Protein AF-A0A2V5YKQ7-F1 (afdb_monomer)

Structure (mmCIF, N/CA/C/O backbone):
data_AF-A0A2V5YKQ7-F1
#
_entry.id   AF-A0A2V5YKQ7-F1
#
loop_
_atom_site.group_PDB
_atom_site.id
_atom_site.type_symbol
_atom_site.label_atom_id
_atom_site.label_alt_id
_atom_site.label_comp_id
_atom_site.label_asym_id
_atom_site.label_entity_id
_atom_site.label_seq_id
_atom_site.pdbx_PDB_ins_code
_atom_site.Cartn_x
_atom_site.Cartn_y
_atom_site.Cartn_z
_atom_site.occupancy
_atom_site.B_iso_or_equiv
_atom_site.auth_seq_id
_atom_site.auth_comp_id
_atom_site.auth_asym_id
_atom_site.auth_atom_id
_atom_site.pdbx_PDB_model_num
ATOM 1 N N . MET A 1 1 ? -20.513 -2.226 1.161 1.00 45.44 1 MET A N 1
ATOM 2 C CA . MET A 1 1 ? -20.155 -2.389 2.584 1.00 45.44 1 MET A CA 1
ATOM 3 C C . MET A 1 1 ? -20.267 -1.038 3.262 1.00 45.44 1 MET A C 1
ATOM 5 O O . MET A 1 1 ? -19.562 -0.116 2.873 1.00 45.44 1 MET A O 1
ATOM 9 N N . THR A 1 2 ? -21.192 -0.893 4.203 1.00 53.44 2 THR A N 1
ATOM 10 C CA . THR A 1 2 ? -21.314 0.305 5.042 1.00 53.44 2 THR A CA 1
ATOM 11 C C . THR A 1 2 ? -20.204 0.244 6.090 1.00 53.44 2 THR A C 1
ATOM 13 O O . THR A 1 2 ? -20.085 -0.766 6.779 1.00 53.44 2 THR A O 1
ATOM 16 N N . ALA A 1 3 ? -19.353 1.266 6.185 1.00 68.06 3 ALA A N 1
ATOM 17 C CA . ALA A 1 3 ? -18.287 1.287 7.185 1.00 68.06 3 ALA A CA 1
ATOM 18 C C . ALA A 1 3 ? -18.894 1.244 8.600 1.00 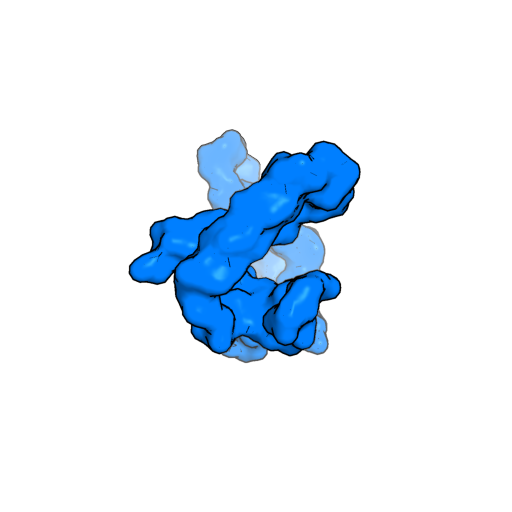68.06 3 ALA A C 1
ATOM 20 O O . ALA A 1 3 ? -19.776 2.044 8.913 1.00 68.06 3 ALA A O 1
ATOM 21 N N . VAL A 1 4 ? -18.439 0.314 9.449 1.00 85.12 4 VAL A N 1
ATOM 22 C CA . VAL A 1 4 ? -18.945 0.191 10.831 1.00 85.12 4 VAL A CA 1
ATOM 23 C C . VAL A 1 4 ? -18.631 1.440 11.653 1.00 85.12 4 VAL A C 1
ATOM 25 O O . VAL A 1 4 ? -19.498 1.950 12.372 1.00 85.12 4 VAL A O 1
ATOM 28 N N . LEU A 1 5 ? -17.430 1.991 11.467 1.00 89.38 5 LEU A N 1
ATOM 29 C CA . LEU A 1 5 ? -17.019 3.264 12.048 1.00 89.38 5 LEU A CA 1
ATOM 30 C C . LEU A 1 5 ? -17.350 4.426 11.106 1.00 89.38 5 LEU A C 1
ATOM 32 O O . LEU A 1 5 ? -17.074 4.387 9.907 1.00 89.38 5 LEU A O 1
ATOM 36 N N . THR A 1 6 ? -17.903 5.492 11.672 1.00 91.50 6 THR A N 1
ATOM 37 C CA . THR A 1 6 ? -18.062 6.780 10.990 1.00 91.50 6 THR A CA 1
ATOM 38 C C . THR A 1 6 ? -16.721 7.506 10.867 1.00 91.50 6 THR A C 1
ATOM 40 O O . THR A 1 6 ? -15.754 7.216 11.572 1.00 91.50 6 THR A O 1
ATOM 43 N N . GLN A 1 7 ? -16.674 8.533 10.016 1.00 91.12 7 GLN A N 1
ATOM 44 C CA . GLN A 1 7 ? -15.509 9.418 9.895 1.00 91.12 7 GLN A CA 1
ATOM 45 C C . GLN A 1 7 ? -15.133 10.102 11.219 1.00 91.12 7 GLN A C 1
ATOM 47 O O . GLN A 1 7 ? -13.954 10.313 11.496 1.00 91.12 7 GLN A O 1
ATOM 52 N N . LEU A 1 8 ? -16.122 10.442 12.051 1.00 92.94 8 LEU A N 1
ATOM 53 C CA . LEU A 1 8 ? -15.880 11.012 13.375 1.00 92.94 8 LEU A CA 1
ATOM 54 C C . LEU A 1 8 ? -15.195 9.998 14.299 1.00 92.94 8 LEU A C 1
ATOM 56 O O . LEU A 1 8 ? -14.187 10.313 14.922 1.00 92.94 8 LEU A O 1
ATOM 60 N N . GLU A 1 9 ? -15.724 8.780 14.366 1.00 93.44 9 GLU A N 1
ATOM 61 C CA . GLU A 1 9 ? -15.190 7.716 15.221 1.00 93.44 9 GLU A CA 1
ATOM 62 C C . GLU A 1 9 ? -13.789 7.288 14.798 1.00 93.44 9 GLU A C 1
ATOM 64 O O . GLU A 1 9 ? -12.946 7.069 15.660 1.00 93.44 9 GLU A O 1
ATOM 69 N N . LEU A 1 10 ? -13.500 7.261 13.495 1.00 91.94 10 LEU A N 1
ATOM 70 C CA . LEU A 1 10 ? -12.140 7.048 13.000 1.00 91.94 10 LEU A CA 1
ATOM 71 C C . LEU A 1 10 ? -11.186 8.137 13.498 1.00 91.94 10 LEU A C 1
ATOM 73 O O . LEU A 1 10 ? -10.116 7.818 14.005 1.00 91.94 10 LEU A O 1
ATOM 77 N N . LYS A 1 11 ? -11.571 9.419 13.420 1.00 92.62 11 LYS A N 1
ATOM 78 C CA . LYS A 1 11 ? -10.743 10.524 13.937 1.00 92.62 11 LYS A CA 1
ATOM 79 C C . LYS A 1 11 ? -10.495 10.408 15.442 1.00 92.62 11 LYS A C 1
ATOM 81 O O . LYS A 1 11 ? -9.372 10.626 15.887 1.00 92.62 11 LYS A O 1
ATOM 86 N N . LEU A 1 12 ? -11.522 10.056 16.215 1.00 94.31 1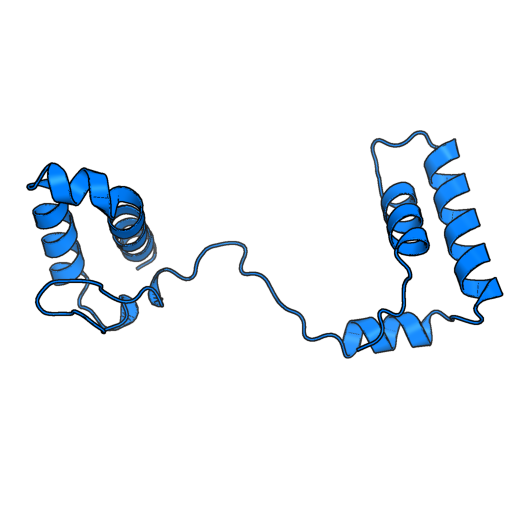2 LEU A N 1
ATOM 87 C CA . LEU A 1 12 ? -11.401 9.869 17.664 1.00 94.31 12 LEU A CA 1
ATOM 88 C C . LEU A 1 12 ? -10.511 8.668 18.011 1.00 94.31 12 LEU A C 1
ATOM 90 O O . LEU A 1 12 ? -9.681 8.773 18.911 1.00 94.31 12 LEU A O 1
ATOM 94 N N . LEU A 1 13 ? -10.632 7.568 17.263 1.00 92.81 13 LEU A N 1
ATOM 95 C CA . LEU A 1 13 ? -9.768 6.398 17.392 1.00 92.81 13 LEU A CA 1
ATOM 96 C C . LEU A 1 13 ? -8.308 6.741 17.064 1.00 92.81 13 LEU A C 1
ATOM 98 O O . LEU A 1 13 ? -7.416 6.382 17.824 1.00 92.81 13 LEU A O 1
ATOM 102 N N . TYR A 1 14 ? -8.055 7.483 15.981 1.00 92.00 14 TYR A N 1
ATOM 103 C CA . TYR A 1 14 ? -6.704 7.944 15.646 1.00 92.00 14 TYR A CA 1
ATOM 104 C C . TYR A 1 14 ? -6.106 8.824 16.743 1.00 92.00 14 TYR A C 1
ATOM 106 O O . TYR A 1 14 ? -4.950 8.629 17.105 1.00 92.00 14 TYR A O 1
ATOM 114 N N . LEU A 1 15 ? -6.887 9.753 17.302 1.00 92.19 15 LEU A N 1
ATOM 115 C CA . LEU A 1 15 ? -6.431 10.598 18.404 1.00 92.19 15 LEU A CA 1
ATOM 116 C C . LEU A 1 15 ? -6.095 9.769 19.651 1.00 92.19 15 LEU A C 1
ATOM 118 O O . LEU A 1 15 ? -5.055 9.983 20.264 1.00 92.19 15 LEU A O 1
ATOM 122 N N . ALA A 1 16 ? -6.937 8.790 19.990 1.00 92.88 16 ALA A N 1
ATOM 123 C CA . ALA A 1 16 ? -6.726 7.901 21.132 1.00 92.88 16 ALA A CA 1
ATOM 124 C C . ALA A 1 16 ? -5.495 6.985 20.979 1.00 92.88 16 ALA A C 1
ATOM 126 O O . ALA A 1 16 ? -4.945 6.521 21.974 1.00 92.88 16 ALA A O 1
ATOM 127 N N . LEU A 1 17 ? -5.061 6.713 19.746 1.00 93.31 17 LEU A N 1
ATOM 128 C CA . LEU A 1 17 ? -3.893 5.877 19.451 1.00 93.31 17 LEU A CA 1
ATOM 129 C C . LEU A 1 17 ? -2.622 6.690 19.160 1.00 93.31 17 LEU A C 1
ATOM 131 O O . LEU A 1 17 ? -1.547 6.107 18.996 1.00 93.31 17 LEU A O 1
ATOM 135 N N . ASN A 1 18 ? -2.719 8.020 19.088 1.00 92.38 18 ASN A N 1
ATOM 136 C CA . ASN A 1 18 ? -1.581 8.876 18.792 1.00 92.38 18 ASN A CA 1
ATOM 137 C C . ASN A 1 18 ? -0.674 9.027 20.024 1.00 92.38 18 ASN A C 1
ATOM 139 O O . ASN A 1 18 ? -1.042 9.665 21.007 1.00 92.38 18 ASN A O 1
ATOM 143 N N . ARG A 1 19 ? 0.544 8.480 19.943 1.00 88.69 19 ARG A N 1
ATOM 144 C CA . ARG A 1 19 ? 1.553 8.551 21.015 1.00 88.69 19 ARG A CA 1
ATOM 145 C C . ARG A 1 19 ? 2.124 9.953 21.233 1.00 88.69 19 ARG A C 1
ATOM 147 O O . ARG A 1 19 ? 2.716 10.195 22.278 1.00 88.69 19 ARG A O 1
ATOM 154 N N . GLU A 1 20 ? 1.969 10.842 20.258 1.00 92.62 20 GLU A N 1
ATOM 155 C CA . GLU A 1 20 ? 2.444 12.228 20.318 1.00 92.62 20 GLU A CA 1
ATOM 156 C C . GLU A 1 20 ? 1.376 13.194 20.857 1.00 92.62 20 GLU A C 1
ATOM 158 O O . GLU A 1 20 ? 1.679 14.354 21.127 1.00 92.62 20 GLU A O 1
ATOM 163 N N . ALA A 1 21 ? 0.128 12.738 21.018 1.00 89.88 21 ALA A N 1
ATOM 164 C CA . ALA A 1 21 ? -0.950 13.561 21.557 1.00 89.88 21 ALA A CA 1
ATOM 165 C C . ALA A 1 21 ? -0.794 13.777 23.069 1.00 89.88 21 ALA A C 1
ATOM 167 O O . ALA A 1 21 ? -0.244 12.938 23.790 1.00 89.88 21 ALA A O 1
ATOM 168 N N . ALA A 1 22 ? -1.325 14.893 23.576 1.00 93.31 22 ALA A N 1
ATOM 169 C CA . ALA A 1 22 ? -1.294 15.146 25.010 1.00 93.31 22 ALA A CA 1
ATOM 170 C C . ALA A 1 22 ?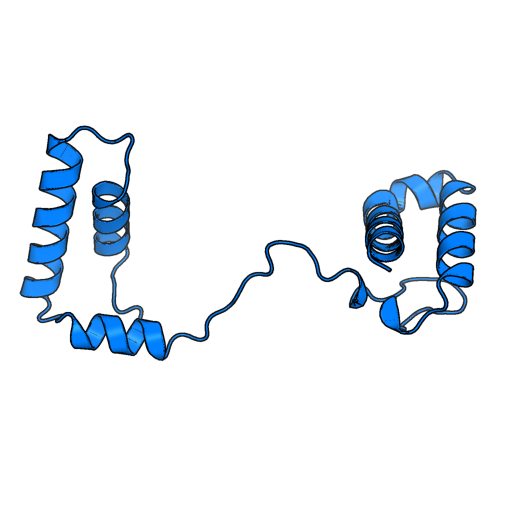 -2.135 14.087 25.763 1.00 93.31 22 ALA A C 1
ATOM 172 O O . ALA A 1 22 ? -3.195 13.684 25.272 1.00 93.31 22 ALA A O 1
ATOM 173 N N . PRO A 1 23 ? -1.759 13.668 26.990 1.00 89.19 23 PRO A N 1
ATOM 174 C CA . PRO A 1 23 ? -2.488 12.625 27.727 1.00 89.19 23 PRO A CA 1
ATOM 175 C C . PRO A 1 23 ? -3.991 12.906 27.915 1.00 89.19 23 PRO A C 1
ATOM 177 O O . PRO A 1 23 ? -4.819 11.990 27.887 1.00 89.19 23 PRO A O 1
ATOM 180 N N . GLY A 1 24 ? -4.360 14.183 28.068 1.00 91.25 24 GLY A N 1
ATOM 181 C CA . GLY A 1 24 ? -5.758 14.613 28.156 1.00 91.25 24 GLY A CA 1
ATOM 182 C C . GLY A 1 24 ? -6.524 14.463 26.839 1.00 91.25 24 GLY A C 1
ATOM 183 O O . GLY A 1 24 ? -7.711 14.150 26.853 1.00 91.25 24 GLY A O 1
ATOM 184 N N . GLU A 1 25 ? -5.859 14.626 25.695 1.00 91.25 25 GLU A N 1
ATOM 185 C CA . GLU A 1 25 ? -6.461 14.444 24.371 1.00 91.25 25 GLU A CA 1
ATOM 186 C C . GLU A 1 25 ? -6.670 12.969 24.045 1.00 91.25 25 GLU A C 1
ATOM 188 O O . GLU A 1 25 ? -7.736 12.608 23.552 1.00 91.25 25 GLU A O 1
ATOM 193 N N . VAL A 1 26 ? -5.703 12.116 24.396 1.00 93.62 26 VAL A N 1
ATOM 194 C CA . VAL A 1 26 ? -5.827 10.655 24.281 1.00 93.62 26 VAL A CA 1
ATOM 195 C C . VAL A 1 26 ? -7.037 10.163 25.078 1.00 93.62 26 VAL A C 1
ATOM 197 O O . VAL A 1 26 ? -7.915 9.488 24.536 1.00 93.62 26 VAL A O 1
ATOM 200 N N . SER A 1 27 ? -7.123 10.565 26.350 1.00 93.50 27 SER A N 1
ATOM 201 C CA . SER A 1 27 ? -8.216 10.171 27.249 1.00 93.50 27 SER A CA 1
ATOM 202 C C . SER A 1 27 ? -9.575 10.682 26.755 1.00 93.50 27 SER A C 1
ATOM 204 O O . SER A 1 27 ? -10.533 9.913 26.662 1.00 93.50 27 SER A O 1
ATOM 206 N N . ASN A 1 28 ? -9.654 11.958 26.360 1.00 94.62 28 ASN A N 1
ATOM 207 C CA . ASN A 1 28 ? -10.879 12.552 25.819 1.00 94.62 28 ASN A CA 1
ATOM 208 C C . ASN A 1 28 ? -11.300 11.911 24.489 1.00 94.62 28 ASN A C 1
ATOM 210 O O . ASN A 1 28 ? -12.492 11.705 24.253 1.00 94.62 28 ASN A O 1
ATOM 214 N N . GLY A 1 29 ? -10.338 11.597 23.617 1.00 93.31 29 GLY A N 1
ATOM 215 C CA . GLY A 1 29 ? -10.568 10.911 22.350 1.00 93.31 29 GLY A CA 1
ATOM 216 C C . GLY A 1 29 ? -11.161 9.523 22.568 1.00 93.31 29 GLY A C 1
ATOM 217 O O . GLY A 1 29 ? -12.207 9.208 21.998 1.00 93.31 29 GLY A O 1
ATOM 218 N N . ALA A 1 30 ? -10.560 8.736 23.464 1.00 94.88 30 ALA A N 1
ATOM 219 C CA . ALA A 1 30 ? -11.037 7.403 23.818 1.00 94.88 30 ALA A CA 1
ATOM 220 C C . ALA A 1 30 ? -12.448 7.438 24.429 1.00 94.88 30 ALA A C 1
ATOM 222 O O . ALA A 1 30 ? -13.322 6.670 24.024 1.00 94.88 30 ALA A O 1
ATOM 223 N N . GLN A 1 31 ? -12.704 8.366 25.356 1.00 96.44 31 GLN A N 1
ATOM 224 C CA . GLN A 1 31 ? -14.016 8.501 25.988 1.00 96.44 31 GLN A CA 1
ATOM 225 C C . GLN A 1 31 ? -15.105 8.853 24.967 1.00 96.44 31 GLN A C 1
ATOM 227 O O . GLN A 1 31 ? -16.138 8.182 24.912 1.00 96.44 31 GLN A O 1
ATOM 232 N N . LYS A 1 32 ? -14.866 9.862 24.120 1.00 96.00 32 LYS A N 1
ATOM 233 C CA . LYS A 1 32 ? -15.821 10.282 23.082 1.00 96.00 32 LYS A CA 1
ATOM 234 C C . LYS A 1 32 ? -16.043 9.201 22.027 1.00 96.00 32 LYS A C 1
ATOM 236 O O . LYS A 1 32 ? -17.157 9.065 21.526 1.00 96.00 32 LYS A O 1
ATOM 241 N N . PHE A 1 33 ? -15.008 8.426 21.700 1.00 95.38 33 PHE A N 1
ATOM 242 C CA . PHE A 1 33 ? -15.124 7.281 20.800 1.00 95.38 33 PHE A CA 1
ATOM 243 C C . PHE A 1 33 ? -16.092 6.237 21.367 1.00 95.38 33 PHE A C 1
ATOM 245 O O . PHE A 1 33 ? -17.071 5.887 20.711 1.00 95.38 33 PHE A O 1
ATOM 252 N N . VAL A 1 34 ? -15.879 5.808 22.616 1.00 94.44 34 VAL A N 1
ATOM 253 C CA . VAL A 1 34 ? -16.745 4.825 23.286 1.00 94.44 34 VAL A CA 1
ATOM 254 C C . VAL A 1 34 ? -18.175 5.348 23.443 1.00 94.44 34 VAL A C 1
ATOM 256 O O . VAL A 1 34 ? -19.129 4.600 23.233 1.00 94.44 34 VAL A O 1
ATOM 259 N N . GLU A 1 35 ? -18.349 6.626 23.782 1.00 96.00 35 GLU A N 1
ATOM 260 C CA . GLU A 1 35 ? -19.675 7.239 23.892 1.00 96.00 35 GLU A CA 1
ATOM 261 C C . GLU A 1 35 ? -20.421 7.248 22.547 1.00 96.00 35 GLU A C 1
ATOM 263 O O . GLU A 1 35 ? -21.603 6.902 22.501 1.00 96.00 35 GLU A O 1
ATOM 268 N N . SER A 1 36 ? -19.731 7.580 21.447 1.00 95.00 36 SER A N 1
ATOM 269 C CA . SER A 1 36 ? -20.304 7.556 20.094 1.00 95.00 36 SER A CA 1
ATOM 270 C C . SER A 1 36 ? -20.785 6.157 19.706 1.00 95.00 36 SER A C 1
ATOM 272 O O . SER A 1 36 ? -21.926 5.999 19.263 1.00 95.00 36 SER A O 1
ATOM 274 N N . LEU A 1 37 ? -19.957 5.134 19.948 1.00 93.75 37 LEU A N 1
ATOM 275 C CA . LEU A 1 37 ? -20.310 3.741 19.667 1.00 93.75 37 LEU A CA 1
ATOM 276 C C . LEU A 1 37 ? -21.532 3.295 20.474 1.00 93.75 37 LEU A C 1
ATOM 278 O O . LEU A 1 37 ? -22.491 2.774 19.904 1.00 93.75 37 LEU A O 1
ATOM 282 N N . ARG A 1 38 ? -21.548 3.577 21.785 1.00 93.25 38 ARG A N 1
ATOM 283 C CA . ARG A 1 38 ? -22.683 3.252 22.665 1.00 93.25 38 ARG A CA 1
ATOM 284 C C . ARG A 1 38 ? -23.969 3.932 22.215 1.00 93.25 38 ARG A C 1
ATOM 286 O O . ARG A 1 38 ? -25.008 3.283 22.167 1.00 93.25 38 ARG A O 1
ATOM 293 N N . ARG A 1 39 ? -23.906 5.214 21.842 1.00 94.56 39 ARG A N 1
ATOM 294 C CA . ARG A 1 39 ? -25.070 5.970 21.351 1.00 94.56 39 ARG A CA 1
ATOM 295 C C . ARG A 1 39 ? -25.658 5.361 20.080 1.00 94.56 39 ARG A C 1
ATOM 297 O O . ARG A 1 39 ? -26.865 5.422 19.875 1.00 94.56 39 ARG A O 1
ATOM 304 N N . ARG A 1 40 ? -24.811 4.771 19.237 1.00 93.50 40 ARG A N 1
ATOM 305 C CA . ARG A 1 40 ? -25.221 4.064 18.019 1.00 93.50 40 ARG A CA 1
ATOM 306 C C . ARG A 1 40 ? -25.583 2.594 18.242 1.00 93.50 40 ARG A C 1
ATOM 308 O O . ARG A 1 40 ? -25.966 1.937 17.278 1.00 93.50 40 ARG A O 1
ATOM 315 N N . GLY A 1 41 ? -25.437 2.075 19.461 1.00 91.62 41 GLY A N 1
ATOM 316 C CA . GLY A 1 41 ? -25.626 0.656 19.757 1.00 91.62 41 GLY A CA 1
ATOM 317 C C . GLY A 1 41 ? -24.628 -0.250 19.033 1.00 91.62 41 GLY A C 1
ATOM 318 O O . GLY A 1 41 ? -24.981 -1.375 18.703 1.00 91.62 41 GLY A O 1
ATOM 319 N N . VAL A 1 42 ? -23.420 0.249 18.743 1.00 91.56 42 VAL A N 1
ATOM 320 C CA . VAL A 1 42 ? -22.340 -0.539 18.134 1.00 91.56 42 VAL A CA 1
ATOM 321 C C . VAL A 1 42 ? -21.522 -1.192 19.242 1.00 91.56 42 VAL A C 1
ATOM 323 O O . VAL A 1 42 ? -20.906 -0.494 20.052 1.00 91.56 42 VAL A O 1
ATOM 326 N N . ASP A 1 43 ? -21.503 -2.520 19.273 1.00 88.56 43 ASP A N 1
ATOM 327 C CA . ASP A 1 43 ? -20.695 -3.306 20.203 1.00 88.56 43 ASP A CA 1
ATOM 328 C C . ASP A 1 43 ? -19.362 -3.784 19.590 1.00 88.56 43 ASP A C 1
ATOM 330 O O . ASP A 1 43 ? -19.081 -3.620 18.398 1.00 88.56 43 ASP A O 1
ATOM 334 N N . ALA A 1 44 ? -18.505 -4.365 20.434 1.00 84.38 44 ALA A N 1
ATOM 335 C CA . ALA A 1 44 ? -17.196 -4.864 20.018 1.00 84.38 44 ALA A CA 1
ATOM 336 C C . ALA A 1 44 ? -17.288 -6.033 19.020 1.00 84.38 44 ALA A C 1
ATOM 338 O O . ALA A 1 44 ? -16.441 -6.134 18.135 1.00 84.38 44 ALA A O 1
ATOM 339 N N . ILE A 1 45 ? -18.323 -6.874 19.120 1.00 85.12 45 ILE A N 1
ATOM 340 C CA . ILE A 1 45 ? -18.521 -8.041 18.248 1.00 85.12 45 ILE A CA 1
ATOM 341 C C . ILE A 1 45 ? -18.853 -7.575 16.828 1.00 85.12 45 ILE A C 1
ATOM 343 O O . ILE A 1 45 ? -18.361 -8.136 15.850 1.00 85.12 45 ILE A O 1
ATOM 347 N N . GLN A 1 46 ? -19.663 -6.526 16.689 1.00 85.31 46 GLN A N 1
ATOM 348 C CA . GLN A 1 46 ? -19.984 -5.920 15.398 1.00 85.31 46 GLN A CA 1
ATOM 349 C C . GLN A 1 46 ? -18.752 -5.295 14.737 1.00 85.31 46 GLN A C 1
ATOM 351 O O . GLN A 1 46 ? -18.597 -5.392 13.518 1.00 85.31 46 GLN A O 1
ATOM 356 N N . ILE A 1 47 ? -17.867 -4.679 15.526 1.00 84.25 47 ILE A N 1
ATOM 357 C CA . ILE A 1 47 ? -16.592 -4.142 15.033 1.00 84.25 47 ILE A CA 1
ATOM 358 C C . ILE A 1 47 ? -15.680 -5.280 14.573 1.00 84.25 47 ILE A C 1
ATOM 360 O O . ILE A 1 47 ? -15.162 -5.222 13.461 1.00 84.25 47 ILE A O 1
ATOM 364 N N . GLU A 1 48 ? -15.516 -6.319 15.392 1.00 82.44 48 GLU A N 1
ATOM 365 C CA . GLU A 1 48 ? -14.687 -7.482 15.070 1.00 82.44 48 GLU A CA 1
ATOM 366 C C . GLU A 1 48 ? -15.160 -8.161 13.784 1.00 82.44 48 GLU A C 1
ATOM 368 O O . GLU A 1 48 ? -14.376 -8.298 12.851 1.00 82.44 48 GLU A O 1
ATOM 373 N N . ARG A 1 49 ? -16.457 -8.477 13.674 1.00 83.38 49 ARG A N 1
ATOM 374 C CA . ARG A 1 49 ? -17.032 -9.086 12.464 1.00 83.38 49 ARG A CA 1
ATOM 375 C C . ARG A 1 49 ? -16.782 -8.246 11.222 1.00 83.38 49 ARG A C 1
ATOM 377 O O . ARG A 1 49 ? -16.360 -8.781 10.205 1.00 83.38 49 ARG A O 1
ATOM 384 N N . ALA A 1 50 ? -16.978 -6.934 11.301 1.00 79.56 50 ALA A N 1
ATOM 385 C CA . ALA A 1 50 ? -16.739 -6.069 10.154 1.00 79.56 50 ALA A CA 1
ATOM 386 C C . ALA A 1 50 ? -15.261 -5.949 9.771 1.00 79.56 50 ALA A C 1
ATOM 388 O O . ALA A 1 50 ? -14.960 -5.757 8.596 1.00 79.56 50 ALA A O 1
ATOM 389 N N . LEU A 1 51 ? -14.342 -6.065 10.732 1.00 73.75 51 LEU A N 1
ATOM 390 C CA . LEU A 1 51 ? -12.908 -6.129 10.455 1.00 73.75 51 LEU A CA 1
ATOM 391 C C . LEU A 1 51 ? -12.490 -7.498 9.901 1.00 73.75 51 LEU A C 1
ATOM 393 O O . LEU A 1 51 ? -11.604 -7.551 9.054 1.00 73.75 51 LEU A O 1
ATOM 397 N N . SER A 1 52 ? -13.127 -8.585 10.342 1.00 72.38 52 SER A N 1
ATOM 398 C CA . SER A 1 52 ? -12.882 -9.947 9.851 1.00 72.38 52 SER A CA 1
ATOM 399 C C . SER A 1 52 ? -13.463 -10.198 8.457 1.00 72.38 52 SER A C 1
ATOM 401 O O . SER A 1 52 ? -12.880 -10.945 7.678 1.00 72.38 52 SER A O 1
ATOM 403 N N . GLU A 1 53 ? -14.604 -9.586 8.137 1.00 69.50 53 GLU A N 1
ATOM 404 C CA . GLU A 1 53 ? -15.269 -9.690 6.831 1.00 69.50 53 GLU A CA 1
ATOM 405 C C . GLU A 1 53 ? -14.754 -8.659 5.820 1.00 69.50 53 GLU A C 1
ATOM 407 O O . GLU A 1 53 ? -14.979 -8.800 4.614 1.00 69.50 53 GLU A O 1
ATOM 412 N N . ALA A 1 54 ? -14.041 -7.625 6.280 1.00 62.22 54 ALA A N 1
ATOM 413 C CA . ALA A 1 54 ? -13.321 -6.743 5.381 1.00 62.22 54 ALA A CA 1
ATOM 414 C C . ALA A 1 54 ? -12.228 -7.564 4.680 1.00 62.22 54 ALA A C 1
ATOM 416 O O . ALA A 1 54 ? -11.381 -8.151 5.359 1.00 62.22 54 ALA A O 1
ATOM 417 N N . PRO A 1 55 ? -12.190 -7.607 3.334 1.00 57.50 55 PRO A N 1
ATOM 418 C CA . PRO A 1 55 ? -11.050 -8.191 2.655 1.00 57.50 55 PRO A CA 1
ATOM 419 C C . PRO A 1 55 ? -9.816 -7.440 3.147 1.00 57.50 55 PRO A C 1
ATOM 421 O O . PRO A 1 55 ? -9.730 -6.219 2.993 1.00 57.50 55 PRO A O 1
ATOM 424 N N . LEU A 1 56 ? -8.884 -8.161 3.773 1.00 53.31 56 LEU A N 1
ATOM 425 C CA . LEU A 1 56 ? -7.559 -7.646 4.076 1.00 53.31 56 LEU A CA 1
ATOM 426 C C . LEU A 1 56 ? 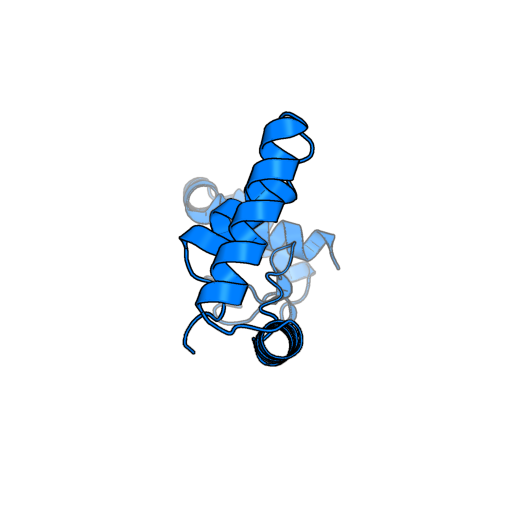-6.925 -7.283 2.734 1.00 53.31 56 LEU A C 1
ATOM 428 O O . LEU A 1 56 ? -6.289 -8.109 2.083 1.00 53.31 56 LEU A O 1
ATOM 432 N N . ILE A 1 57 ? -7.125 -6.045 2.287 1.00 55.06 57 ILE A N 1
ATOM 433 C CA . ILE A 1 57 ? -6.342 -5.467 1.206 1.00 55.06 57 ILE A CA 1
ATOM 434 C C . ILE A 1 57 ? -4.972 -5.232 1.829 1.00 55.06 57 ILE A C 1
ATOM 436 O O . ILE A 1 57 ? -4.652 -4.139 2.296 1.00 55.06 57 ILE A O 1
ATOM 440 N N . VAL A 1 58 ? -4.180 -6.302 1.903 1.00 55.47 58 VAL A N 1
ATOM 441 C CA . VAL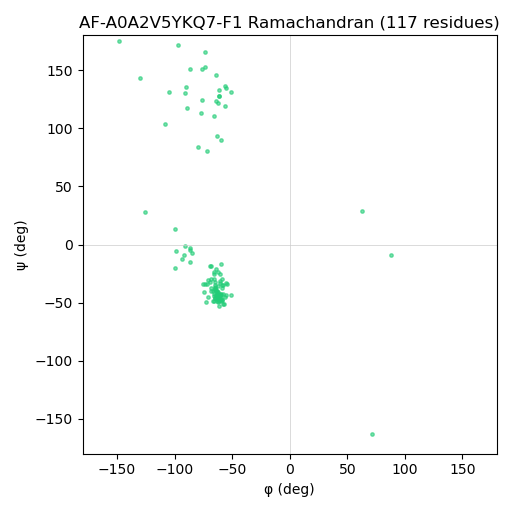 A 1 58 ? -2.762 -6.230 2.218 1.00 55.47 58 VAL A CA 1
ATOM 442 C C . VAL A 1 58 ? -2.158 -5.445 1.071 1.00 55.47 58 VAL A C 1
ATOM 444 O O . VAL A 1 58 ? -1.878 -5.986 0.005 1.00 55.47 58 VAL A O 1
ATOM 447 N N . LYS A 1 59 ? -2.038 -4.132 1.253 1.00 55.09 59 LYS A N 1
ATOM 448 C CA . LYS A 1 59 ? -1.280 -3.296 0.337 1.00 55.09 59 LYS A CA 1
ATOM 449 C C . LYS A 1 59 ? 0.166 -3.765 0.501 1.00 55.09 59 LYS A C 1
ATOM 451 O O . LYS A 1 59 ? 0.707 -3.604 1.598 1.00 55.09 59 LYS A O 1
ATOM 456 N N . PRO A 1 60 ? 0.769 -4.428 -0.497 1.00 56.34 60 PRO A N 1
ATOM 457 C CA . PRO A 1 60 ? 2.106 -4.955 -0.316 1.00 56.34 60 PRO A CA 1
ATOM 458 C C . PRO A 1 60 ? 3.040 -3.773 -0.031 1.00 56.34 60 PRO A C 1
ATOM 460 O O . PRO A 1 60 ? 3.031 -2.770 -0.744 1.00 56.34 60 PRO A O 1
ATOM 463 N N . LEU A 1 61 ? 3.806 -3.871 1.061 1.00 60.91 61 LEU A N 1
ATOM 464 C CA . LEU A 1 61 ? 4.760 -2.844 1.509 1.00 60.91 61 LEU A CA 1
ATOM 465 C C . LEU A 1 61 ? 5.844 -2.553 0.456 1.00 60.91 61 LEU A C 1
ATOM 467 O O . LEU A 1 61 ? 6.521 -1.532 0.535 1.00 60.91 61 LEU A O 1
ATOM 471 N N . LYS A 1 62 ? 6.008 -3.450 -0.523 1.00 63.62 62 LYS A N 1
ATOM 472 C CA . LYS A 1 62 ? 6.894 -3.308 -1.676 1.00 63.62 62 LYS A CA 1
ATOM 473 C C . LYS A 1 62 ? 6.114 -3.623 -2.958 1.00 63.62 62 LYS A C 1
ATOM 475 O O . LYS A 1 62 ? 5.288 -4.535 -2.925 1.00 63.62 62 LYS A O 1
ATOM 480 N N . PRO A 1 63 ? 6.363 -2.915 -4.072 1.00 75.44 63 PRO A N 1
ATOM 481 C CA . PRO A 1 63 ? 5.817 -3.304 -5.367 1.00 75.44 63 PRO A CA 1
ATOM 482 C C . PRO A 1 63 ? 6.230 -4.740 -5.713 1.00 75.44 63 PRO A C 1
ATOM 484 O O . PRO A 1 63 ? 7.386 -5.117 -5.518 1.00 75.44 63 PRO A O 1
ATOM 487 N N . ASP A 1 64 ? 5.292 -5.538 -6.221 1.00 82.56 64 ASP A N 1
ATOM 488 C CA . ASP A 1 64 ? 5.593 -6.852 -6.797 1.00 82.56 64 ASP A CA 1
ATOM 489 C C . ASP A 1 64 ? 6.128 -6.645 -8.220 1.00 82.56 64 ASP A C 1
ATOM 491 O O . ASP A 1 64 ? 5.377 -6.672 -9.198 1.00 82.56 64 ASP A O 1
ATOM 495 N N . TYR A 1 65 ? 7.432 -6.371 -8.326 1.00 85.56 65 TYR A N 1
ATOM 496 C CA . TYR A 1 65 ? 8.079 -6.079 -9.607 1.00 85.56 65 TYR A CA 1
ATOM 497 C C . TYR A 1 65 ? 8.043 -7.273 -10.575 1.00 85.56 65 TYR A C 1
ATOM 499 O O . TYR A 1 65 ? 8.115 -7.078 -11.786 1.00 85.56 65 TYR A O 1
ATOM 507 N N . GLY A 1 66 ? 7.861 -8.503 -10.078 1.00 84.38 66 GLY A N 1
ATOM 508 C CA . GLY A 1 66 ? 7.734 -9.697 -10.920 1.00 84.38 66 GLY A CA 1
ATOM 509 C C . GLY A 1 66 ? 6.471 -9.696 -11.784 1.00 84.38 66 GLY A C 1
ATOM 510 O O . GLY A 1 66 ? 6.468 -10.284 -12.866 1.00 84.38 66 GLY A O 1
ATOM 511 N N . ARG A 1 67 ? 5.419 -8.987 -11.350 1.00 89.88 67 ARG A N 1
ATOM 512 C CA . ARG A 1 67 ? 4.159 -8.813 -12.096 1.00 89.88 67 ARG A CA 1
ATOM 513 C C . ARG A 1 67 ? 4.171 -7.640 -13.071 1.00 89.88 67 ARG A C 1
ATOM 515 O O . ARG A 1 67 ? 3.200 -7.455 -13.805 1.00 89.88 67 ARG A O 1
ATOM 522 N N . THR A 1 68 ? 5.237 -6.846 -13.092 1.00 90.62 68 THR A N 1
ATOM 523 C CA . THR A 1 68 ? 5.378 -5.755 -14.055 1.00 90.62 68 THR A CA 1
ATOM 524 C C . THR A 1 68 ? 5.382 -6.322 -15.476 1.00 90.62 68 THR A C 1
ATOM 526 O O . THR A 1 68 ? 6.053 -7.309 -15.768 1.00 90.62 68 THR A O 1
ATOM 529 N N . VAL A 1 69 ? 4.605 -5.715 -16.373 1.00 93.75 69 VAL A N 1
ATOM 530 C CA . VAL A 1 69 ? 4.482 -6.167 -17.765 1.00 93.75 69 VAL A CA 1
ATOM 531 C C . VAL A 1 69 ? 5.515 -5.456 -18.626 1.00 93.75 69 VAL A C 1
ATOM 533 O O . VAL A 1 69 ? 5.603 -4.231 -18.615 1.00 93.75 69 VAL A O 1
ATOM 536 N N . MET A 1 70 ? 6.267 -6.215 -19.418 1.00 94.75 70 MET A N 1
ATOM 537 C CA . MET A 1 70 ? 7.225 -5.677 -20.372 1.00 94.75 70 MET A CA 1
ATOM 538 C C . MET A 1 70 ? 6.520 -4.832 -21.438 1.00 94.75 70 MET A C 1
ATOM 54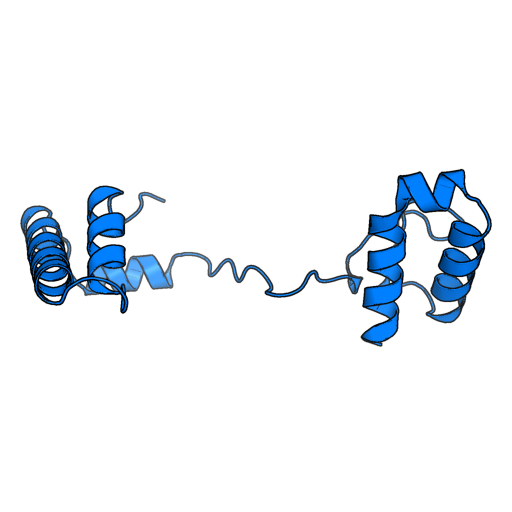0 O O . MET A 1 70 ? 5.655 -5.322 -22.166 1.00 94.75 70 MET A O 1
ATOM 544 N N . ILE A 1 71 ? 6.897 -3.560 -21.558 1.00 92.69 71 ILE A N 1
ATOM 545 C CA . ILE A 1 71 ? 6.188 -2.597 -22.418 1.00 92.69 71 ILE A CA 1
ATOM 546 C C . ILE A 1 71 ? 6.776 -2.466 -23.832 1.00 92.69 71 ILE A C 1
ATOM 548 O O . ILE A 1 71 ? 6.112 -1.928 -24.724 1.00 92.69 71 ILE A O 1
ATOM 552 N N . TRP A 1 72 ? 7.974 -3.005 -24.084 1.00 88.81 72 TRP A N 1
ATOM 553 C CA . TRP A 1 72 ? 8.634 -2.943 -25.393 1.00 88.81 72 TRP A CA 1
ATOM 554 C C . TRP A 1 72 ? 9.510 -4.160 -25.704 1.00 88.81 72 TRP A C 1
ATOM 556 O O . TRP A 1 72 ? 9.728 -5.042 -24.877 1.00 88.81 72 TRP A O 1
ATOM 566 N N . GLY A 1 73 ? 10.046 -4.179 -26.926 1.00 88.12 73 GLY A N 1
ATOM 567 C CA . GLY A 1 73 ? 11.008 -5.179 -27.375 1.00 88.12 73 GLY A CA 1
ATOM 568 C C . GLY A 1 73 ? 10.397 -6.564 -27.588 1.00 88.12 73 GLY A C 1
ATOM 569 O O . GLY A 1 73 ? 9.183 -6.730 -27.701 1.00 88.12 73 GLY A O 1
ATOM 570 N N . ARG A 1 74 ? 11.273 -7.571 -27.651 1.00 90.19 74 ARG A N 1
ATOM 571 C CA . ARG A 1 74 ? 10.920 -8.964 -27.972 1.00 90.19 74 ARG A CA 1
ATOM 572 C C . ARG A 1 74 ? 9.932 -9.592 -26.983 1.00 90.19 74 ARG A C 1
ATOM 574 O O . ARG A 1 74 ? 9.141 -10.439 -27.381 1.00 90.19 74 ARG A O 1
ATOM 581 N N . HIS A 1 75 ? 9.984 -9.185 -25.717 1.00 93.44 75 HIS A N 1
ATOM 582 C CA . HIS A 1 75 ? 9.186 -9.770 -24.633 1.00 93.44 75 HIS A CA 1
ATOM 583 C C . HIS A 1 75 ? 7.945 -8.945 -24.277 1.00 93.44 75 HIS A C 1
ATOM 585 O O . HIS A 1 75 ? 7.336 -9.179 -23.237 1.00 93.44 75 HIS A O 1
ATOM 591 N N . LYS A 1 76 ? 7.558 -7.979 -25.123 1.00 93.75 76 LYS A N 1
ATOM 592 C CA . LYS A 1 76 ? 6.401 -7.109 -24.887 1.00 93.75 76 LYS A CA 1
ATOM 593 C C . LYS A 1 76 ? 5.141 -7.917 -24.542 1.00 93.75 76 LYS A C 1
ATOM 595 O O . LYS A 1 76 ? 4.785 -8.852 -25.253 1.00 93.75 76 LYS A O 1
ATOM 600 N N . GLY A 1 77 ? 4.457 -7.517 -23.472 1.00 93.12 77 GLY A N 1
ATOM 601 C CA . GLY A 1 77 ? 3.233 -8.150 -22.975 1.00 93.12 77 GLY A CA 1
ATOM 602 C C . GLY A 1 77 ? 3.456 -9.309 -21.999 1.00 93.12 77 GLY A C 1
ATOM 603 O O . GLY A 1 77 ? 2.491 -9.757 -21.390 1.00 93.12 77 GLY A O 1
ATOM 604 N N . ARG A 1 78 ? 4.697 -9.776 -21.810 1.00 94.75 78 ARG A N 1
ATOM 605 C CA . ARG A 1 78 ? 5.036 -10.775 -20.784 1.00 94.75 78 ARG A CA 1
ATOM 606 C C . ARG A 1 78 ? 5.331 -10.106 -19.446 1.00 94.75 78 ARG A C 1
ATOM 608 O O . ARG A 1 78 ? 5.813 -8.974 -19.426 1.00 94.75 78 ARG A O 1
ATOM 615 N N . ILE A 1 79 ? 5.072 -10.804 -18.344 1.00 95.62 79 ILE A N 1
ATOM 616 C CA . ILE A 1 79 ? 5.483 -10.348 -17.010 1.00 95.62 79 ILE A CA 1
ATOM 617 C C . ILE A 1 79 ? 6.985 -10.572 -16.808 1.00 95.62 79 ILE A C 1
ATOM 619 O O . ILE A 1 79 ? 7.551 -11.492 -17.397 1.00 95.62 79 ILE A O 1
ATOM 623 N N . LEU A 1 80 ? 7.641 -9.745 -15.987 1.00 94.44 80 LEU A N 1
ATOM 624 C CA . LEU A 1 80 ? 9.091 -9.845 -15.768 1.00 94.44 80 LEU A CA 1
ATOM 625 C C . LEU A 1 80 ? 9.510 -11.216 -15.221 1.00 94.44 80 LEU A C 1
ATOM 627 O O . LEU A 1 80 ? 10.551 -11.725 -15.628 1.00 94.44 80 LEU A O 1
ATOM 631 N N . ALA A 1 81 ? 8.678 -11.837 -14.379 1.00 94.12 81 ALA A N 1
ATOM 632 C CA . ALA A 1 81 ? 8.928 -13.172 -13.834 1.00 94.12 81 ALA A CA 1
ATOM 633 C C . ALA A 1 81 ? 9.038 -14.282 -14.898 1.00 94.12 81 ALA A C 1
ATOM 635 O O . ALA A 1 81 ? 9.725 -15.275 -14.668 1.00 94.12 81 ALA A O 1
ATOM 636 N N . ASP A 1 82 ? 8.425 -14.098 -16.072 1.00 95.19 82 ASP A N 1
ATOM 637 C CA . ASP A 1 82 ? 8.455 -15.068 -17.176 1.00 95.19 82 ASP A CA 1
ATOM 638 C C . ASP A 1 82 ? 9.626 -14.832 -18.147 1.00 95.19 82 ASP A C 1
ATOM 640 O O . ASP A 1 82 ? 9.777 -15.543 -19.148 1.00 95.19 82 ASP A O 1
ATOM 644 N N . ILE A 1 83 ? 10.437 -13.797 -17.910 1.00 94.06 83 ILE A N 1
ATOM 645 C CA . ILE A 1 83 ? 11.528 -13.399 -18.797 1.00 94.06 83 ILE A CA 1
ATOM 646 C C . ILE A 1 83 ? 12.861 -13.829 -18.172 1.00 94.06 83 ILE A C 1
ATOM 648 O O . ILE A 1 83 ? 13.122 -13.525 -17.008 1.00 94.06 83 ILE A O 1
ATOM 652 N N . PRO A 1 84 ? 13.758 -14.486 -18.933 1.00 94.62 84 PRO A N 1
ATOM 653 C CA . PRO A 1 84 ? 15.078 -14.845 -18.429 1.00 94.62 84 PRO A CA 1
ATOM 654 C C . PRO A 1 84 ? 15.846 -13.619 -17.893 1.00 94.62 84 PRO A C 1
ATOM 656 O O . PRO A 1 84 ? 15.940 -12.612 -18.604 1.00 94.62 84 PRO A O 1
ATOM 659 N N . PRO A 1 85 ? 16.494 -13.696 -16.711 1.00 94.25 85 PRO A N 1
ATOM 660 C CA . PRO A 1 85 ? 17.213 -12.560 -16.121 1.00 94.25 85 PRO A CA 1
ATOM 661 C C . PRO A 1 85 ? 18.274 -11.941 -17.041 1.00 94.25 85 PRO A C 1
ATOM 663 O O . PRO A 1 85 ? 18.487 -10.731 -17.033 1.00 94.25 85 PRO A O 1
ATOM 666 N N . ARG A 1 86 ? 18.923 -12.760 -17.879 1.00 94.38 86 ARG A N 1
ATOM 667 C CA . ARG A 1 86 ? 19.893 -12.295 -18.882 1.00 94.38 86 ARG A CA 1
ATOM 668 C C . ARG A 1 86 ? 19.267 -11.322 -19.887 1.00 94.38 86 ARG A C 1
ATOM 670 O O . ARG A 1 86 ? 19.872 -10.305 -20.208 1.00 94.38 86 ARG A O 1
ATOM 677 N N . ASP A 1 87 ? 18.062 -11.616 -20.363 1.00 93.69 87 ASP A N 1
ATOM 678 C CA . ASP A 1 87 ? 17.373 -10.783 -21.351 1.00 93.69 87 ASP A CA 1
ATOM 679 C C . ASP A 1 87 ? 16.885 -9.469 -20.734 1.00 93.69 87 ASP A C 1
ATOM 681 O O . ASP A 1 87 ? 16.915 -8.422 -21.385 1.00 93.69 87 ASP A O 1
ATOM 685 N N . LEU A 1 88 ? 16.482 -9.505 -19.462 1.00 94.31 88 LEU A N 1
ATOM 686 C CA . LEU A 1 88 ? 16.130 -8.309 -18.698 1.00 94.31 88 LEU A CA 1
ATOM 687 C C . LEU A 1 88 ? 17.338 -7.383 -18.512 1.00 94.31 88 LEU A C 1
ATOM 689 O O . LEU A 1 88 ? 17.215 -6.183 -18.753 1.00 94.31 88 LEU A O 1
ATOM 693 N N . ARG A 1 89 ? 18.516 -7.931 -18.178 1.00 94.94 89 ARG A N 1
ATOM 694 C CA . ARG A 1 89 ? 19.769 -7.156 -18.077 1.00 94.94 89 ARG A CA 1
ATOM 695 C C . ARG A 1 89 ? 20.119 -6.479 -19.403 1.00 94.94 89 ARG A C 1
ATOM 697 O O . ARG A 1 89 ? 20.303 -5.266 -19.428 1.00 94.94 89 ARG A O 1
ATOM 704 N N . ASN A 1 90 ? 20.078 -7.223 -20.510 1.00 94.56 90 ASN A N 1
ATOM 705 C CA . ASN A 1 90 ? 20.306 -6.664 -21.848 1.00 94.56 90 ASN A CA 1
ATOM 706 C C . ASN A 1 90 ? 19.297 -5.552 -22.191 1.00 94.56 90 ASN A C 1
ATOM 708 O O . ASN A 1 90 ? 19.646 -4.558 -22.825 1.00 94.56 90 ASN A O 1
ATOM 712 N N . THR A 1 91 ? 18.036 -5.711 -21.775 1.00 93.44 91 THR A N 1
ATOM 713 C CA . THR A 1 91 ? 16.980 -4.715 -22.013 1.00 93.44 91 THR A CA 1
ATOM 714 C C . THR A 1 91 ? 17.256 -3.416 -21.259 1.00 93.44 91 THR A C 1
ATOM 716 O O . THR A 1 91 ? 17.084 -2.338 -21.827 1.00 93.44 91 THR A O 1
ATOM 719 N N . VAL A 1 92 ? 17.702 -3.507 -20.005 1.00 94.56 92 VAL A N 1
ATOM 720 C CA . VAL A 1 92 ? 18.093 -2.349 -19.187 1.00 94.56 92 VAL A CA 1
ATOM 721 C C . VAL A 1 92 ? 19.319 -1.650 -19.772 1.00 94.56 92 VAL A C 1
ATOM 723 O O . VAL A 1 92 ? 19.305 -0.429 -19.922 1.00 94.56 92 VAL A O 1
ATOM 726 N N . GLU A 1 93 ? 20.355 -2.403 -20.152 1.00 95.19 93 GLU A N 1
ATOM 727 C CA . GLU A 1 93 ? 21.562 -1.853 -20.783 1.00 95.19 93 GLU A CA 1
ATOM 728 C C . GLU A 1 93 ? 21.227 -1.103 -22.074 1.00 95.19 93 GLU A C 1
ATOM 730 O O . GLU A 1 93 ? 21.617 0.055 -22.246 1.00 95.19 93 GLU A O 1
ATOM 735 N N . TRP A 1 94 ? 20.423 -1.718 -22.947 1.00 94.19 94 TRP A N 1
ATOM 736 C CA . TRP A 1 94 ? 19.930 -1.059 -24.151 1.00 94.19 94 TRP A CA 1
ATOM 737 C C . TRP A 1 94 ? 19.122 0.204 -23.815 1.00 94.19 94 TRP A C 1
ATOM 739 O O . TRP A 1 94 ? 19.388 1.267 -24.376 1.00 94.19 94 TRP A O 1
ATOM 749 N N . ALA A 1 95 ? 18.176 0.132 -22.876 1.00 93.00 95 ALA A N 1
ATOM 750 C CA . ALA A 1 95 ? 17.326 1.270 -22.532 1.00 93.00 95 ALA A CA 1
ATOM 751 C C . ALA A 1 95 ? 18.130 2.455 -21.968 1.00 93.00 95 ALA A C 1
ATOM 753 O O . ALA A 1 95 ? 17.823 3.605 -22.280 1.00 93.00 95 ALA A O 1
ATOM 754 N N . ARG A 1 96 ? 19.191 2.186 -21.193 1.00 93.50 96 ARG A N 1
ATOM 755 C CA . ARG A 1 96 ? 20.127 3.206 -20.689 1.00 93.50 96 ARG A CA 1
ATOM 756 C C . ARG A 1 96 ? 21.013 3.787 -21.791 1.00 93.50 96 ARG A C 1
ATOM 758 O O . ARG A 1 96 ? 21.370 4.960 -21.715 1.00 93.50 96 ARG A O 1
ATOM 765 N N . SER A 1 97 ? 21.338 3.001 -22.819 1.00 94.62 97 SER A N 1
ATOM 766 C CA . SER A 1 97 ? 22.148 3.464 -23.955 1.00 94.62 97 SER A CA 1
ATOM 767 C C . SER A 1 97 ? 21.434 4.496 -24.841 1.00 94.62 97 SER A C 1
ATOM 769 O O . SER A 1 97 ? 22.093 5.229 -25.575 1.00 94.62 97 SER A O 1
ATOM 771 N N . VAL A 1 98 ? 20.101 4.597 -24.753 1.00 94.25 98 VAL A N 1
ATOM 772 C CA . VAL A 1 98 ? 19.285 5.548 -25.522 1.00 94.25 98 VAL A CA 1
ATOM 773 C C . VAL A 1 98 ? 18.760 6.660 -24.592 1.00 94.25 98 VAL A C 1
ATOM 775 O O . VAL A 1 98 ? 17.789 6.434 -23.866 1.00 94.25 98 VAL A O 1
ATOM 778 N N . PRO A 1 99 ? 19.321 7.890 -24.613 1.00 91.69 99 PRO A N 1
ATOM 779 C CA . PRO A 1 99 ? 19.009 8.938 -23.627 1.00 91.69 99 PRO A CA 1
ATOM 780 C C . PRO A 1 99 ? 17.535 9.361 -23.550 1.00 91.69 99 PRO A C 1
ATOM 782 O O . PRO A 1 99 ? 17.055 9.811 -22.508 1.00 91.69 99 PRO A O 1
ATOM 785 N N . GLU A 1 100 ? 16.799 9.261 -24.657 1.00 93.69 100 GLU A N 1
ATOM 786 C CA . GLU A 1 100 ? 15.361 9.539 -24.678 1.00 93.69 100 GLU A CA 1
ATOM 787 C C . GLU A 1 100 ? 14.566 8.453 -23.944 1.00 93.69 100 GLU A C 1
ATOM 789 O O . GLU A 1 100 ? 13.723 8.771 -23.107 1.00 93.69 100 GLU A O 1
ATOM 794 N N . VAL A 1 101 ? 14.880 7.181 -24.202 1.00 90.44 101 VAL A N 1
ATOM 795 C CA . VAL A 1 101 ? 14.245 6.025 -23.553 1.00 90.44 101 VAL A CA 1
ATOM 796 C C . VAL A 1 101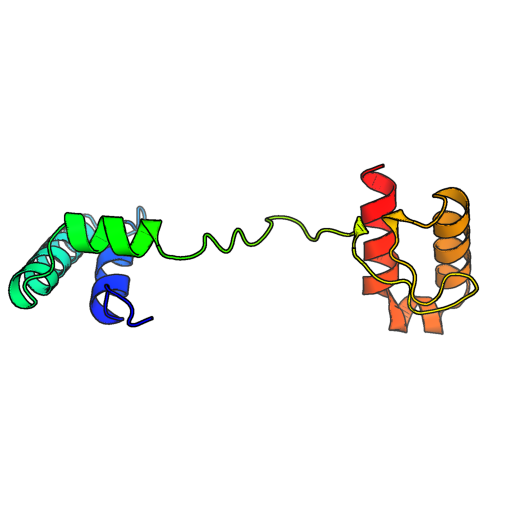 ? 14.575 6.018 -22.063 1.00 90.44 101 VAL A C 1
ATOM 798 O O . VAL A 1 101 ? 13.663 5.904 -21.245 1.00 90.44 101 VAL A O 1
ATOM 801 N N . ALA A 1 102 ? 15.845 6.239 -21.711 1.00 92.06 102 ALA A N 1
ATOM 802 C CA . ALA A 1 102 ? 16.308 6.316 -20.330 1.00 92.06 102 ALA A CA 1
ATOM 803 C C . ALA A 1 102 ? 15.537 7.366 -19.514 1.00 92.06 102 ALA A C 1
ATOM 805 O O . ALA A 1 102 ? 15.126 7.093 -18.389 1.00 92.06 102 ALA A O 1
ATOM 806 N N . ARG A 1 103 ? 15.288 8.552 -20.089 1.00 92.88 103 ARG A N 1
ATOM 807 C CA . ARG A 1 103 ? 14.500 9.606 -19.428 1.00 92.88 103 ARG A CA 1
ATOM 808 C C . ARG A 1 103 ? 13.013 9.278 -19.384 1.00 92.88 103 ARG A C 1
ATOM 810 O O . ARG A 1 103 ? 12.395 9.389 -18.331 1.00 92.88 103 ARG A O 1
ATOM 817 N N . LYS A 1 104 ? 12.434 8.890 -20.521 1.00 93.00 104 LYS A N 1
ATOM 818 C CA . LYS A 1 104 ? 10.987 8.674 -20.663 1.00 93.00 104 LYS A CA 1
ATOM 819 C C . LYS A 1 104 ?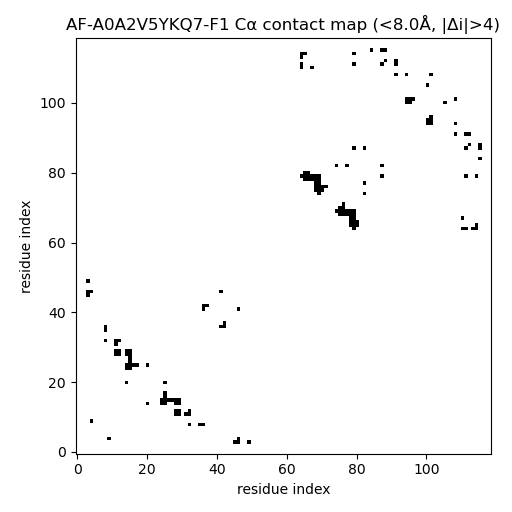 10.484 7.497 -19.830 1.00 93.00 104 LYS A C 1
ATOM 821 O O . LYS A 1 104 ? 9.339 7.511 -19.391 1.00 93.00 104 LYS A O 1
ATOM 826 N N . PHE A 1 105 ? 11.331 6.497 -19.610 1.00 94.44 105 PHE A N 1
ATOM 827 C CA . PHE A 1 105 ? 10.954 5.249 -18.959 1.00 94.44 105 PHE A CA 1
ATOM 828 C C . PHE A 1 105 ? 11.833 4.907 -17.752 1.00 94.44 105 PHE A C 1
ATOM 830 O O . PHE A 1 105 ? 11.968 3.736 -17.403 1.00 94.44 105 PHE A O 1
ATOM 837 N N . ALA A 1 106 ? 12.390 5.923 -17.087 1.00 93.06 106 ALA A N 1
ATOM 838 C CA . ALA A 1 106 ? 13.240 5.765 -15.907 1.00 93.06 106 ALA A CA 1
ATOM 839 C C . ALA A 1 106 ? 12.601 4.877 -14.823 1.00 93.06 106 ALA A C 1
ATOM 841 O O . ALA A 1 106 ? 13.260 3.988 -14.292 1.00 93.06 106 ALA A O 1
ATOM 842 N N . THR A 1 107 ? 11.306 5.065 -14.542 1.00 91.19 107 THR A N 1
ATOM 843 C CA . THR A 1 107 ? 10.561 4.257 -13.561 1.00 91.19 107 THR A CA 1
ATOM 844 C C . THR A 1 107 ? 10.497 2.786 -13.957 1.00 91.19 107 THR A C 1
ATOM 846 O O . THR A 1 107 ? 10.777 1.918 -13.146 1.00 91.19 107 THR A O 1
ATOM 849 N N . PHE A 1 108 ? 10.198 2.494 -15.222 1.00 92.25 108 PHE A N 1
ATOM 850 C CA . PHE A 1 108 ? 10.105 1.115 -15.694 1.00 92.25 108 PHE A CA 1
ATOM 851 C C . PHE A 1 108 ? 11.476 0.417 -15.714 1.00 92.25 108 PHE A C 1
ATOM 853 O O . PHE A 1 108 ? 11.584 -0.758 -15.374 1.00 92.25 108 PHE A O 1
ATOM 860 N N . ILE A 1 109 ? 12.539 1.147 -16.068 1.00 94.00 109 ILE A N 1
ATOM 861 C CA . ILE A 1 109 ? 13.919 0.646 -15.986 1.00 94.00 109 ILE A CA 1
ATOM 862 C C . ILE A 1 109 ? 14.274 0.320 -14.530 1.00 94.00 109 ILE A C 1
ATOM 864 O O . ILE A 1 109 ? 14.781 -0.766 -14.257 1.00 94.00 109 ILE A O 1
ATOM 868 N N . HIS A 1 110 ? 13.944 1.220 -13.600 1.00 94.31 110 HIS A N 1
ATOM 869 C CA . HIS A 1 110 ? 14.102 0.984 -12.167 1.00 94.31 110 HIS A CA 1
ATOM 870 C C . HIS A 1 110 ? 13.331 -0.262 -11.704 1.00 94.31 110 HIS A C 1
ATOM 872 O O . HIS A 1 110 ? 13.873 -1.060 -10.948 1.00 94.31 110 HIS A O 1
ATOM 878 N N . ASP A 1 111 ? 12.102 -0.473 -12.177 1.00 92.69 111 ASP A N 1
ATOM 879 C CA . ASP A 1 111 ? 11.294 -1.638 -11.802 1.00 92.69 111 ASP A CA 1
ATOM 880 C C . ASP A 1 111 ? 11.927 -2.961 -12.266 1.00 92.69 111 ASP A C 1
ATOM 882 O O . ASP A 1 111 ? 11.926 -3.939 -11.516 1.00 92.69 111 ASP A O 1
ATOM 886 N N . ILE A 1 112 ? 12.525 -2.994 -13.465 1.00 94.00 112 ILE A N 1
ATOM 887 C CA . ILE A 1 112 ? 13.281 -4.165 -13.939 1.00 94.00 112 ILE A CA 1
ATOM 888 C C . ILE A 1 112 ? 14.528 -4.398 -13.077 1.00 94.00 112 ILE A C 1
ATOM 890 O O . ILE A 1 112 ? 14.809 -5.533 -12.696 1.00 94.00 112 ILE A O 1
ATOM 894 N N . GLU A 1 113 ? 15.278 -3.344 -12.752 1.00 94.38 113 GLU A N 1
ATOM 895 C CA . GLU A 1 113 ? 16.469 -3.439 -11.897 1.00 94.38 113 GLU A CA 1
ATOM 896 C C . GLU A 1 113 ? 16.110 -3.911 -10.480 1.00 94.38 113 GLU A C 1
ATOM 898 O O . GLU A 1 113 ? 16.791 -4.764 -9.912 1.00 94.38 113 GLU A O 1
ATOM 903 N N . ALA A 1 114 ? 15.008 -3.408 -9.924 1.00 92.25 114 ALA A N 1
ATOM 904 C CA . ALA A 1 114 ? 14.499 -3.808 -8.622 1.00 92.25 114 ALA A CA 1
ATOM 905 C C . ALA A 1 114 ? 14.056 -5.278 -8.604 1.00 92.25 114 ALA A C 1
ATOM 907 O O . ALA A 1 114 ? 14.326 -5.966 -7.621 1.00 92.25 114 ALA A O 1
ATOM 908 N N . PHE A 1 115 ? 13.437 -5.771 -9.684 1.00 93.06 115 PHE A N 1
ATOM 909 C CA . PHE A 1 115 ? 13.130 -7.194 -9.847 1.00 93.06 115 PHE A CA 1
ATOM 910 C C . PHE A 1 115 ? 14.405 -8.047 -9.906 1.00 93.06 115 PHE A C 1
ATOM 912 O O . PHE A 1 115 ? 14.538 -9.008 -9.155 1.00 93.06 115 PHE A O 1
ATOM 919 N N . LEU A 1 116 ? 15.379 -7.654 -10.733 1.00 91.06 116 LEU A N 1
ATOM 920 C CA . LEU A 1 116 ? 16.646 -8.375 -10.905 1.00 91.06 116 LEU A CA 1
ATOM 921 C C . LEU A 1 116 ? 17.502 -8.453 -9.636 1.00 91.06 116 LEU A C 1
ATOM 923 O O . LEU A 1 116 ? 18.339 -9.343 -9.536 1.00 91.06 116 LEU A O 1
ATOM 927 N N . ASN A 1 117 ? 17.326 -7.525 -8.695 1.00 89.12 117 ASN A N 1
ATOM 928 C CA . ASN A 1 117 ? 18.013 -7.533 -7.401 1.00 89.12 117 ASN A CA 1
ATOM 929 C C . ASN A 1 117 ? 17.300 -8.397 -6.3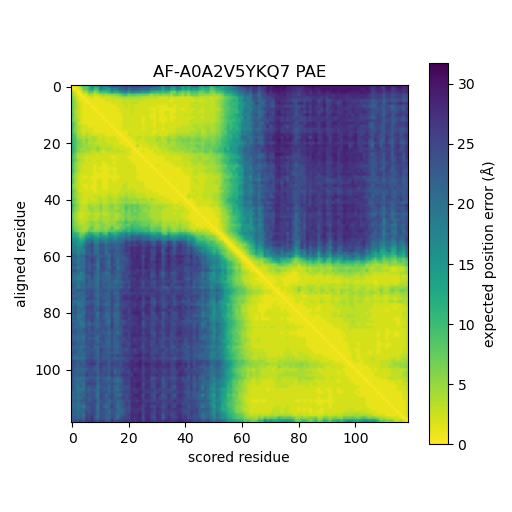42 1.00 89.12 117 ASN A C 1
ATOM 931 O O . ASN A 1 117 ? 17.821 -8.554 -5.238 1.00 89.12 117 ASN A O 1
ATOM 935 N N . GLN A 1 118 ? 16.102 -8.912 -6.641 1.00 81.69 118 GLN A N 1
ATOM 936 C CA . GLN A 1 118 ? 15.324 -9.798 -5.763 1.00 81.69 118 GLN A CA 1
ATOM 937 C C . GLN A 1 118 ? 15.457 -11.284 -6.133 1.00 81.69 118 GLN A C 1
ATOM 939 O O . GLN A 1 118 ? 15.165 -12.131 -5.290 1.00 81.69 118 GLN A O 1
ATOM 944 N N . THR A 1 119 ? 15.876 -11.586 -7.367 1.00 64.88 119 THR A N 1
ATOM 945 C CA . THR A 1 119 ? 16.157 -12.933 -7.910 1.00 64.88 119 THR A CA 1
ATOM 946 C C . THR A 1 119 ? 17.643 -13.240 -7.944 1.00 64.88 119 THR A C 1
ATOM 948 O O . THR A 1 119 ? 18.012 -14.373 -7.575 1.00 64.88 119 THR A O 1
#

Mean predicted aligned error: 14.01 Å

Foldseek 3Di:
DPDLDDPLLVVLVCQLPDPPHDPVSVVVSVVVSVVVCVVVVHDPVNVVVVVVPPPPPPVPPDDPLQQDADCDDPRHRDGLVVDPLVVLVVVLVVQVVDVVSCVVCVVNSVSSVVVSVVD

pLDDT: mean 87.53, std 11.6, range [45.44, 96.44]

Secondary structure (DSSP, 8-state):
---SS-HHHHHHHHHHH-TTS-HHHHHHHHHHHHHHHHHTT--HHHHHHHHHHS------SS--GGGPBP-SSTTTTSBGGGS-HHHHHHHHHHHHHSHHHHHHTHHHHHHHHHHHTT-

Nearest PDB structures (foldseek):
  4l2m-assembly1_A  TM=4.760E-01  e=5.791E+00  Picosynechococcus sp. PCC 7002

Radius of gyration: 24.17 Å; Cα contacts (8 Å, |Δi|>4): 84; chains: 1; bounding box: 48×30×56 Å

Solvent-accessible surface area (backbone atoms only — not comparable to full-atom values): 6988 Å² total; per-residue (Å²): 135,81,72,89,64,49,76,66,44,48,52,21,49,52,40,41,68,39,86,87,50,54,73,69,52,22,53,51,20,44,51,53,32,54,51,53,32,55,76,70,69,54,53,72,66,62,51,50,51,54,60,70,70,41,78,81,76,73,71,66,96,57,85,68,39,46,69,40,61,34,87,57,75,95,56,46,76,38,36,46,70,80,48,60,68,71,60,52,51,53,50,46,55,53,36,59,74,37,67,66,52,33,63,77,38,42,68,60,48,49,40,52,53,56,34,63,74,75,108

Sequence (119 aa):
MTAVLTQLELKLLYLALNREAAPGEVSNGAQKFVESLRRRGVDAIQIERALSEAPLIVKPLKPDYGRTVMIWGRHKGRILADIPPRDLRNTVEWARSVPEVARKFATFIHDIEAFLNQT